Protein AF-A0A3N5UF87-F1 (afdb_monomer_lite)

Sequence (98 aa):
MSELETFIAEQKNKIISIAVYDFETGQEIFLNADHAFHPASTFKVHVMMEVFQQAEQGLLSLEDCLPILNSFTSIADGSKFSLLESDDAEQTLYPRIG

Secondary structure (DSSP, 8-state):
--HHHHHHHTSTT----EEEE-TTT--EEEESTT-----GGGHHHHHHHHHHHHHHTTSS-TT----B-S-EE-TTT--EE---GGG-S--TTGGGB-

Structure (mmCIF, N/CA/C/O backbone):
data_AF-A0A3N5UF87-F1
#
_entry.id   AF-A0A3N5UF87-F1
#
loop_
_atom_site.group_PDB
_atom_site.id
_atom_site.type_symbol
_atom_site.label_atom_id
_atom_site.label_alt_id
_atom_site.label_comp_id
_atom_site.label_asym_id
_atom_site.label_entity_id
_atom_site.label_seq_id
_atom_site.pdbx_PDB_ins_code
_atom_site.Cartn_x
_atom_site.Cartn_y
_atom_site.Cartn_z
_atom_site.occupancy
_atom_site.B_iso_or_equiv
_atom_site.auth_seq_id
_atom_site.auth_comp_id
_atom_site.auth_asym_id
_atom_site.auth_atom_id
_atom_site.pdbx_PDB_model_num
ATOM 1 N N . MET A 1 1 ? -19.459 2.902 27.717 1.00 63.19 1 MET A N 1
ATOM 2 C CA . MET A 1 1 ? -18.355 2.852 26.750 1.00 63.19 1 MET A CA 1
ATOM 3 C C . MET A 1 1 ? -17.532 1.616 27.045 1.00 63.19 1 MET A C 1
ATOM 5 O O . MET A 1 1 ? -17.372 1.301 28.220 1.00 63.19 1 MET A O 1
ATOM 9 N N . SER A 1 2 ? -17.079 0.902 26.019 1.00 85.69 2 SER A N 1
ATOM 10 C CA . SER A 1 2 ? -16.119 -0.199 26.170 1.00 85.69 2 SER A CA 1
ATOM 11 C C . SER A 1 2 ? -14.747 0.324 26.633 1.00 85.69 2 SER A C 1
ATOM 13 O O . SER A 1 2 ? -14.476 1.527 26.555 1.00 85.69 2 SER A O 1
ATOM 15 N N . GLU A 1 3 ? -13.861 -0.558 27.112 1.00 92.19 3 GLU A N 1
ATOM 16 C CA . GLU A 1 3 ? -12.467 -0.188 27.428 1.00 92.19 3 GLU A CA 1
ATOM 17 C C . GLU A 1 3 ? -11.760 0.419 26.204 1.00 92.19 3 GLU A C 1
ATOM 19 O O . GLU A 1 3 ? -11.050 1.415 26.326 1.00 92.19 3 GLU A O 1
ATOM 24 N N . LEU A 1 4 ? -12.040 -0.115 25.010 1.00 90.25 4 LEU A N 1
ATOM 25 C CA . LEU A 1 4 ? -11.526 0.386 23.734 1.00 90.25 4 LEU A CA 1
ATOM 26 C C . LEU A 1 4 ? -12.011 1.809 23.424 1.00 90.25 4 LEU A C 1
ATOM 28 O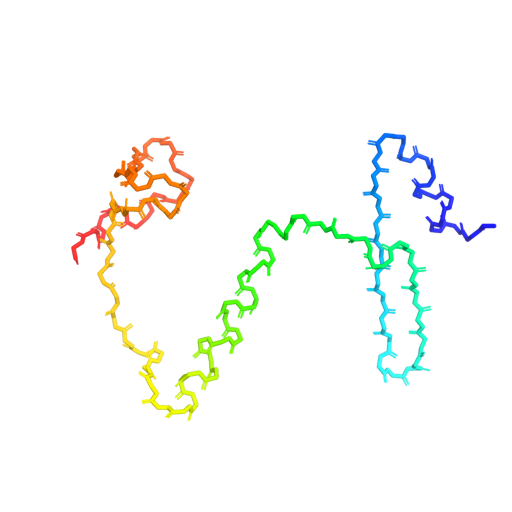 O . LEU A 1 4 ? -11.208 2.680 23.098 1.00 90.25 4 LEU A O 1
ATOM 32 N N . GLU A 1 5 ? -13.316 2.063 23.546 1.00 88.19 5 GLU A N 1
ATOM 33 C CA . GLU A 1 5 ? -13.888 3.403 23.352 1.00 88.19 5 GLU A CA 1
ATOM 34 C C . GLU A 1 5 ? -13.316 4.407 24.357 1.00 88.19 5 GLU A C 1
ATOM 36 O O . GLU A 1 5 ? -13.036 5.550 23.999 1.00 88.19 5 GLU A O 1
ATOM 41 N N . THR A 1 6 ? -13.098 3.967 25.599 1.00 92.19 6 THR A N 1
ATOM 42 C CA . THR A 1 6 ? -12.500 4.789 26.658 1.00 92.19 6 THR A CA 1
ATOM 43 C C . THR A 1 6 ? -11.060 5.163 26.303 1.00 92.19 6 THR A C 1
ATOM 45 O O . THR A 1 6 ? -10.720 6.344 26.303 1.00 92.19 6 THR A O 1
ATOM 48 N N . PHE A 1 7 ? -10.241 4.187 25.898 1.00 93.12 7 PHE A N 1
ATOM 49 C CA . PHE A 1 7 ? -8.861 4.415 25.462 1.00 93.12 7 PHE A CA 1
ATOM 50 C C . PHE A 1 7 ? -8.769 5.374 24.264 1.00 93.12 7 PHE A C 1
ATOM 52 O O . PHE A 1 7 ? -7.894 6.241 24.216 1.00 93.12 7 PHE A O 1
ATOM 59 N N . ILE A 1 8 ? -9.681 5.247 23.296 1.00 92.62 8 ILE A N 1
ATOM 60 C CA . ILE A 1 8 ? -9.740 6.135 22.127 1.00 92.62 8 ILE A CA 1
ATOM 61 C C . ILE A 1 8 ? -10.149 7.552 22.532 1.00 92.62 8 ILE A C 1
ATOM 63 O O . ILE A 1 8 ? -9.536 8.513 22.068 1.00 92.62 8 ILE A O 1
ATOM 67 N N . ALA A 1 9 ? -11.136 7.700 23.420 1.00 90.12 9 ALA A N 1
ATOM 68 C CA . ALA A 1 9 ? -11.591 9.003 23.902 1.00 90.12 9 ALA A CA 1
ATOM 69 C C . ALA A 1 9 ? -10.496 9.782 24.660 1.00 90.12 9 ALA A C 1
ATOM 71 O O . ALA A 1 9 ? -10.498 11.015 24.656 1.00 90.12 9 ALA A O 1
ATOM 72 N N . GLU A 1 10 ? -9.528 9.090 25.268 1.00 95.19 10 GLU A N 1
ATOM 73 C CA . GLU A 1 10 ? -8.353 9.711 25.894 1.00 95.19 10 GLU A CA 1
ATOM 74 C C . GLU A 1 10 ? -7.392 10.353 24.870 1.00 95.19 10 GLU A C 1
ATOM 76 O O . GLU A 1 10 ? -6.634 11.267 25.216 1.00 95.19 10 GLU A O 1
ATOM 81 N N . GLN A 1 11 ? -7.447 9.948 23.594 1.00 94.69 11 GLN A N 1
ATOM 82 C CA . GLN A 1 11 ? -6.594 10.462 22.517 1.00 94.69 11 GLN A CA 1
ATOM 83 C C . GLN A 1 11 ? -7.126 11.786 21.950 1.00 94.69 11 GLN A C 1
ATOM 85 O O . GLN A 1 11 ? -7.680 11.862 20.852 1.00 94.69 11 GLN A O 1
ATOM 90 N N . LYS A 1 12 ? -6.928 12.869 22.704 1.00 93.19 12 LYS A N 1
ATOM 91 C CA . LYS A 1 12 ? -7.375 14.217 22.319 1.00 93.19 12 LYS A CA 1
ATOM 92 C C . LYS A 1 12 ? -6.821 14.642 20.950 1.00 93.19 12 LYS A C 1
ATOM 94 O O . LYS A 1 12 ? -5.653 14.412 20.644 1.00 93.19 12 LYS A O 1
ATOM 99 N N . ASN A 1 13 ? -7.651 15.339 20.170 1.00 93.75 13 ASN A N 1
ATOM 100 C CA . ASN A 1 13 ? -7.330 15.902 18.848 1.00 93.75 13 ASN A CA 1
ATOM 101 C C . ASN A 1 13 ? -6.941 14.876 17.768 1.00 93.75 13 ASN A C 1
ATOM 103 O O . ASN A 1 13 ? -6.283 15.234 16.792 1.00 93.75 13 ASN A O 1
ATOM 107 N N . LYS A 1 14 ? -7.336 13.610 17.921 1.00 93.75 14 LYS A N 1
ATOM 108 C CA . LYS A 1 14 ? -7.161 12.575 16.900 1.00 93.75 14 LYS A CA 1
ATOM 109 C C . LYS A 1 14 ? -8.518 12.003 16.516 1.00 93.75 14 LYS A C 1
ATOM 111 O O . LYS A 1 14 ? -9.388 11.850 17.367 1.00 93.75 14 LYS A O 1
ATOM 116 N N . ILE A 1 15 ? -8.676 11.666 15.241 1.00 93.31 15 ILE A N 1
ATOM 117 C CA . ILE A 1 15 ? -9.768 10.808 14.786 1.00 93.31 15 ILE A CA 1
ATOM 118 C C . ILE A 1 15 ? -9.174 9.411 14.668 1.00 93.31 15 ILE A C 1
ATOM 120 O O . ILE A 1 15 ? -8.211 9.206 13.930 1.00 93.31 15 ILE A O 1
ATOM 124 N N . ILE A 1 16 ? -9.709 8.478 15.446 1.00 95.31 16 ILE A N 1
ATOM 125 C CA . ILE A 1 16 ? -9.346 7.064 15.398 1.00 95.31 16 ILE A CA 1
ATOM 126 C C . ILE A 1 16 ? -10.587 6.319 14.919 1.00 95.31 16 ILE A C 1
ATOM 128 O O . ILE A 1 16 ? -11.690 6.578 15.408 1.00 95.31 16 ILE A O 1
ATOM 132 N N . SER A 1 17 ? -10.383 5.417 13.966 1.00 95.06 17 SER A N 1
ATOM 133 C CA . SER A 1 17 ? -11.420 4.557 13.408 1.00 95.06 17 SER A CA 1
ATOM 134 C C . SER A 1 17 ? -10.964 3.109 13.427 1.00 95.06 17 SER A C 1
ATOM 136 O O . SER A 1 17 ? -9.778 2.824 13.261 1.00 95.06 17 SER A O 1
ATOM 138 N N . ILE A 1 18 ? -11.909 2.201 13.649 1.00 95.06 18 ILE A N 1
ATOM 139 C CA . ILE A 1 18 ? -11.680 0.762 13.746 1.00 95.06 18 ILE A CA 1
ATOM 140 C C . ILE A 1 18 ? -12.789 0.046 12.982 1.00 95.06 18 ILE A C 1
ATOM 142 O O . ILE A 1 18 ? -13.966 0.364 13.149 1.00 95.06 18 ILE A O 1
ATOM 146 N N . ALA A 1 19 ? -12.394 -0.939 12.182 1.00 95.94 19 ALA A N 1
ATOM 147 C CA . ALA A 1 19 ? -13.288 -1.917 11.593 1.00 95.94 19 ALA A CA 1
ATOM 148 C C . ALA A 1 19 ? -12.670 -3.305 11.769 1.00 95.94 19 ALA A C 1
ATOM 150 O O . ALA A 1 19 ? -11.585 -3.576 11.256 1.00 95.94 19 ALA A O 1
ATOM 151 N N . VAL A 1 20 ? -13.342 -4.159 12.533 1.00 96.25 20 VAL A N 1
ATOM 152 C CA . VAL A 1 20 ? -12.953 -5.552 12.759 1.00 96.25 20 VAL A CA 1
ATOM 153 C C . VAL A 1 20 ? -14.129 -6.430 12.384 1.00 96.25 20 VAL A C 1
ATOM 155 O O . VAL A 1 20 ? -15.252 -6.167 12.811 1.00 96.25 20 VAL A O 1
ATOM 158 N N . TYR A 1 21 ? -13.838 -7.473 11.618 1.00 97.44 21 TYR A N 1
ATOM 159 C CA . TYR A 1 21 ? -14.757 -8.555 11.313 1.00 97.44 21 TYR A CA 1
ATOM 160 C C . TYR A 1 21 ? -14.053 -9.870 11.640 1.00 97.44 21 TYR A C 1
ATOM 162 O O . TYR A 1 21 ? -13.017 -10.185 11.050 1.00 97.44 21 TYR A O 1
ATOM 170 N N . ASP A 1 22 ? -14.585 -10.616 12.600 1.00 97.69 22 ASP A N 1
ATOM 171 C CA . ASP A 1 22 ? -14.136 -11.970 12.898 1.00 97.69 22 ASP A CA 1
ATOM 172 C C . ASP A 1 22 ? -14.918 -12.967 12.034 1.00 97.69 22 ASP A C 1
ATOM 174 O O . ASP A 1 22 ? -16.114 -13.178 12.231 1.00 97.69 22 ASP A O 1
ATOM 178 N N . PHE A 1 23 ? -14.234 -13.603 11.083 1.00 97.12 23 PHE A N 1
ATOM 179 C CA . PHE A 1 23 ? -14.846 -14.573 10.175 1.00 97.12 23 PHE A CA 1
ATOM 180 C C . PHE A 1 23 ? -15.233 -15.903 10.839 1.00 97.12 23 PHE A C 1
ATOM 182 O O . PHE A 1 23 ? -16.041 -16.631 10.267 1.00 97.12 23 PHE A O 1
ATOM 189 N N . GLU A 1 24 ? -14.684 -16.243 12.008 1.00 98.12 24 GLU A N 1
ATOM 190 C CA . GLU A 1 24 ? -15.029 -17.482 12.715 1.00 98.12 24 GLU A CA 1
ATOM 191 C C . GLU A 1 24 ? -16.342 -17.330 13.487 1.00 98.12 24 GLU A C 1
ATOM 193 O O . GLU A 1 24 ? -17.220 -18.191 13.416 1.00 98.12 24 GLU A O 1
ATOM 198 N N . THR A 1 25 ? -16.490 -16.220 14.213 1.00 97.75 25 THR A N 1
ATOM 199 C CA . THR A 1 25 ? -17.641 -15.992 15.100 1.00 97.75 25 THR A CA 1
ATOM 200 C C . THR A 1 25 ? -18.706 -15.068 14.511 1.00 97.75 25 THR A C 1
ATOM 202 O O . THR A 1 25 ? -19.825 -15.025 15.025 1.00 97.75 25 THR A O 1
ATOM 205 N N . GLY A 1 26 ? -18.379 -14.321 13.453 1.00 96.94 26 GLY A N 1
ATOM 206 C CA . GLY A 1 26 ? -19.220 -13.263 12.893 1.00 96.94 26 GLY A CA 1
ATOM 207 C C . GLY A 1 26 ? -19.293 -12.008 13.767 1.00 96.94 26 GLY A C 1
ATOM 208 O O . GLY A 1 26 ? -20.171 -11.175 13.553 1.00 96.94 26 GLY A O 1
ATOM 209 N N . GLN A 1 27 ? -18.434 -11.879 14.784 1.00 96.56 27 GLN A N 1
ATOM 210 C CA . GLN A 1 27 ? -18.398 -10.687 15.628 1.00 96.56 27 GLN A CA 1
ATOM 211 C C . GLN A 1 27 ? -17.784 -9.499 14.892 1.00 96.56 27 GLN A C 1
ATOM 213 O O . GLN A 1 27 ? -16.784 -9.620 14.182 1.00 96.56 27 GLN A O 1
ATOM 218 N N . GLU A 1 28 ? -18.367 -8.328 15.129 1.00 96.19 28 GLU A N 1
ATOM 219 C CA . GLU A 1 28 ? -17.980 -7.081 14.486 1.00 96.19 28 GLU A CA 1
ATOM 220 C C . GLU A 1 28 ? -17.664 -6.010 15.527 1.00 96.19 28 GLU A C 1
ATOM 222 O O . GLU A 1 28 ? -18.343 -5.884 16.550 1.00 96.19 28 GLU A O 1
ATOM 227 N N . ILE A 1 29 ? -16.643 -5.202 15.246 1.00 94.06 29 ILE A N 1
ATOM 228 C CA . ILE A 1 29 ? -16.349 -3.981 15.998 1.00 94.06 29 ILE A CA 1
ATOM 229 C C . ILE A 1 29 ? -16.181 -2.854 14.990 1.00 94.06 29 ILE A C 1
ATOM 231 O O . ILE A 1 29 ? -15.208 -2.827 14.235 1.00 94.06 29 ILE A O 1
ATOM 235 N N . PHE A 1 30 ? -17.106 -1.897 15.017 1.00 94.75 30 PHE A N 1
ATOM 236 C CA . PHE A 1 30 ? -17.064 -0.713 14.169 1.00 94.75 30 PHE A CA 1
ATOM 237 C C . PHE A 1 30 ? -17.075 0.552 15.020 1.00 94.75 30 PHE A C 1
ATOM 239 O O . PHE A 1 30 ? -17.992 0.790 15.802 1.00 94.75 30 PHE A O 1
ATOM 246 N N . LEU A 1 31 ? -16.059 1.388 14.833 1.00 93.19 31 LEU A N 1
ATOM 247 C CA . LEU A 1 31 ? -15.965 2.714 15.427 1.00 93.19 31 LEU A CA 1
ATOM 248 C C . LEU A 1 31 ? -15.514 3.677 14.337 1.00 93.19 31 LEU A C 1
ATOM 250 O O . LEU A 1 31 ? -14.404 3.545 13.831 1.00 93.19 31 LEU A O 1
ATOM 254 N N . ASN A 1 32 ? -16.379 4.620 13.950 1.00 92.69 32 ASN A N 1
ATOM 255 C CA . ASN A 1 32 ? -16.122 5.556 12.846 1.00 92.69 32 ASN A CA 1
ATOM 256 C C . ASN A 1 32 ? -15.633 4.852 11.557 1.00 92.69 32 ASN A C 1
ATOM 258 O O . ASN A 1 32 ? -14.781 5.392 10.848 1.00 92.69 32 ASN A O 1
ATOM 262 N N . ALA A 1 33 ? -16.117 3.633 11.288 1.00 95.12 33 ALA A N 1
ATOM 263 C CA . ALA A 1 33 ? -15.572 2.747 10.257 1.00 95.12 33 ALA A CA 1
ATOM 264 C C . ALA A 1 33 ? -15.684 3.329 8.836 1.00 95.12 33 ALA A C 1
ATOM 266 O O . ALA A 1 33 ? -14.789 3.125 8.024 1.00 95.12 33 ALA A O 1
ATOM 267 N N . ASP A 1 34 ? -16.722 4.127 8.574 1.00 96.19 34 ASP A N 1
ATOM 268 C CA . ASP A 1 34 ? -16.945 4.784 7.278 1.00 96.19 34 ASP A CA 1
ATOM 269 C C . ASP A 1 34 ? -16.217 6.134 7.138 1.00 96.19 34 ASP A C 1
ATOM 271 O O . ASP A 1 34 ? -16.394 6.853 6.152 1.00 96.19 34 ASP A O 1
ATOM 275 N N . HIS A 1 35 ? -15.414 6.531 8.131 1.00 96.19 35 HIS A N 1
ATOM 276 C CA . HIS A 1 35 ? -14.635 7.761 8.040 1.00 96.19 35 HIS A CA 1
ATOM 277 C C . HIS A 1 35 ? -13.495 7.584 7.031 1.00 96.19 35 HIS A C 1
ATOM 279 O O . HIS A 1 35 ? -12.681 6.671 7.148 1.00 96.19 35 HIS A O 1
ATOM 285 N N . ALA A 1 36 ? -13.411 8.479 6.047 1.00 95.38 36 ALA A N 1
ATOM 286 C CA . ALA A 1 36 ? -12.371 8.420 5.029 1.00 95.38 36 ALA A CA 1
ATOM 287 C C . ALA A 1 36 ? -11.014 8.879 5.589 1.00 95.38 36 ALA A C 1
ATOM 289 O O . ALA A 1 36 ? -10.899 9.967 6.152 1.00 95.38 36 ALA A O 1
ATOM 290 N N . PHE A 1 37 ? -9.970 8.080 5.364 1.00 95.06 37 PHE A N 1
ATOM 291 C CA . PHE A 1 37 ? -8.586 8.430 5.688 1.00 95.06 37 PHE A CA 1
ATOM 292 C C . PHE A 1 37 ? -7.714 8.419 4.440 1.00 95.06 37 PHE A C 1
ATOM 294 O O . PHE A 1 37 ? -7.963 7.681 3.487 1.00 95.06 37 PHE A O 1
ATOM 301 N N . HIS A 1 38 ? -6.630 9.193 4.481 1.00 94.31 38 HIS A N 1
ATOM 302 C CA . HIS A 1 38 ? -5.537 8.996 3.541 1.00 94.31 38 HIS A CA 1
ATOM 303 C C . HIS A 1 38 ? -4.907 7.615 3.812 1.00 94.31 38 HIS A C 1
ATOM 305 O O . HIS A 1 38 ? -4.431 7.389 4.926 1.00 94.31 38 HIS A O 1
ATOM 311 N N . PRO A 1 39 ? -4.856 6.694 2.833 1.00 93.62 39 PRO A N 1
ATOM 312 C CA . PRO A 1 39 ? -4.436 5.311 3.079 1.00 93.62 39 PRO A CA 1
ATOM 313 C C . PRO A 1 39 ? -2.943 5.191 3.434 1.00 93.62 39 PRO A C 1
ATOM 315 O O . PRO A 1 39 ? -2.501 4.186 3.987 1.00 93.62 39 PRO A O 1
ATOM 318 N N . ALA A 1 40 ? -2.138 6.220 3.138 1.00 93.38 40 ALA A N 1
ATOM 319 C CA . ALA A 1 40 ? -0.679 6.153 3.256 1.00 93.38 40 ALA A CA 1
ATOM 320 C C . ALA A 1 40 ? -0.177 4.876 2.560 1.00 93.38 40 ALA A C 1
ATOM 322 O O . ALA A 1 40 ? -0.728 4.523 1.526 1.00 93.38 40 ALA A O 1
ATOM 323 N N . SER A 1 41 ? 0.812 4.160 3.101 1.00 95.12 41 SER A N 1
ATOM 324 C CA . SER A 1 41 ? 1.350 2.947 2.463 1.00 95.12 41 SER A CA 1
ATOM 325 C C . SER A 1 41 ? 0.389 1.746 2.399 1.00 95.12 41 SER A C 1
ATOM 327 O O . SER A 1 41 ? 0.729 0.781 1.718 1.00 95.12 41 SER A O 1
ATOM 329 N N . THR A 1 42 ? -0.803 1.777 3.016 1.00 96.19 42 THR A N 1
ATOM 330 C CA . THR A 1 42 ? -1.770 0.662 2.890 1.00 96.19 42 THR A CA 1
ATOM 331 C C . THR A 1 42 ? -2.395 0.584 1.494 1.00 96.19 42 THR A C 1
ATOM 333 O O . THR A 1 42 ? -2.846 -0.484 1.081 1.00 96.19 42 THR A O 1
ATOM 336 N N . PHE A 1 43 ? -2.336 1.667 0.706 1.00 95.62 43 PHE A N 1
ATOM 337 C CA . PHE A 1 43 ? -2.774 1.663 -0.695 1.00 95.62 43 PHE A CA 1
ATOM 338 C C . PHE A 1 43 ? -2.069 0.591 -1.539 1.00 95.62 43 PHE A C 1
ATOM 340 O O . PHE A 1 43 ? -2.663 0.073 -2.480 1.00 95.62 43 PHE A O 1
ATOM 347 N N . LYS A 1 44 ? -0.833 0.210 -1.172 1.00 96.69 44 LYS A N 1
ATOM 348 C CA . LYS A 1 44 ?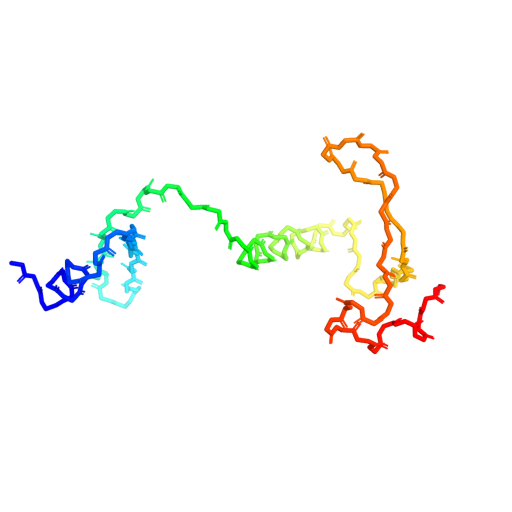 -0.046 -0.804 -1.885 1.00 96.69 44 LYS A CA 1
ATOM 349 C C . LYS A 1 44 ? -0.756 -2.155 -1.942 1.00 96.69 44 LYS A C 1
ATOM 351 O O . LYS A 1 44 ? -0.569 -2.875 -2.910 1.00 96.69 44 LYS A O 1
ATOM 356 N N . VAL A 1 45 ? -1.603 -2.478 -0.959 1.00 97.81 45 VAL A N 1
ATOM 357 C CA . VAL A 1 45 ? -2.425 -3.699 -0.993 1.00 97.81 45 VAL A CA 1
ATOM 358 C C . VAL A 1 45 ? -3.363 -3.675 -2.199 1.00 97.81 45 VAL A C 1
ATOM 360 O O . VAL A 1 45 ? -3.382 -4.626 -2.969 1.00 97.81 45 VAL A O 1
ATOM 363 N N . HIS A 1 46 ? -4.067 -2.564 -2.419 1.00 96.75 46 HIS A N 1
ATOM 364 C CA . HIS A 1 46 ? -4.988 -2.398 -3.545 1.00 96.75 46 HIS A CA 1
ATOM 365 C C . HIS A 1 46 ? -4.249 -2.421 -4.888 1.00 96.75 46 HIS A C 1
ATOM 367 O O . HIS A 1 46 ? -4.710 -3.054 -5.832 1.00 96.75 46 HIS A O 1
ATOM 373 N N . VAL A 1 47 ? -3.071 -1.788 -4.956 1.00 97.12 47 VAL A N 1
ATOM 374 C CA . VAL A 1 47 ? -2.203 -1.851 -6.144 1.00 97.12 47 VAL A CA 1
ATOM 375 C C . VAL A 1 47 ? -1.802 -3.298 -6.442 1.00 97.12 47 VAL A C 1
ATOM 377 O O . VAL A 1 47 ? -1.924 -3.740 -7.578 1.00 97.12 47 VAL A O 1
ATOM 380 N N . MET A 1 48 ? -1.375 -4.059 -5.431 1.00 98.12 48 MET A N 1
ATOM 381 C CA . MET A 1 48 ? -0.992 -5.458 -5.627 1.00 98.12 48 MET A CA 1
ATOM 382 C C . MET A 1 48 ? -2.182 -6.351 -5.992 1.00 98.12 48 MET A C 1
ATOM 384 O O . MET A 1 48 ? -2.009 -7.250 -6.807 1.00 98.12 48 MET A O 1
ATOM 388 N N . MET A 1 49 ? -3.382 -6.108 -5.446 1.00 98.31 49 MET A N 1
ATOM 389 C CA . MET A 1 49 ? -4.598 -6.834 -5.843 1.00 98.31 49 MET A CA 1
ATOM 390 C C . MET A 1 49 ? -4.858 -6.705 -7.348 1.00 98.31 49 MET A C 1
ATOM 392 O O . MET A 1 49 ? -5.079 -7.714 -8.013 1.00 98.31 49 MET A O 1
ATOM 396 N N . GLU A 1 50 ? -4.759 -5.488 -7.886 1.00 98.12 50 GLU A N 1
ATOM 397 C CA . GLU A 1 50 ? -4.906 -5.242 -9.323 1.00 98.12 50 GLU A CA 1
ATOM 398 C C . GLU A 1 50 ? -3.779 -5.901 -10.135 1.00 98.12 50 GLU A C 1
ATOM 400 O O . GLU A 1 50 ? -4.044 -6.550 -11.143 1.00 98.12 50 GLU A O 1
ATOM 405 N N . VAL A 1 51 ? -2.522 -5.805 -9.681 1.00 98.00 51 VAL A N 1
ATOM 406 C CA . VAL A 1 51 ? -1.378 -6.458 -10.347 1.00 98.00 51 VAL A CA 1
ATOM 407 C C . VAL A 1 51 ? -1.588 -7.971 -10.457 1.00 98.00 51 VAL A C 1
ATOM 409 O O . VAL A 1 51 ? -1.405 -8.535 -11.534 1.00 98.00 51 VAL A O 1
ATOM 412 N N . PHE A 1 52 ? -2.009 -8.636 -9.376 1.00 98.38 52 PHE A N 1
ATOM 413 C CA . PHE A 1 52 ? -2.290 -10.074 -9.405 1.00 98.38 52 PHE A CA 1
ATOM 414 C C . PHE A 1 52 ? -3.473 -10.417 -10.314 1.00 98.38 52 PHE A C 1
ATOM 416 O O . PHE A 1 52 ? -3.406 -11.409 -11.037 1.00 98.38 52 PHE A O 1
ATOM 423 N N . GLN A 1 53 ? -4.521 -9.590 -10.331 1.00 98.44 53 GLN A N 1
ATOM 424 C CA . GLN A 1 53 ? -5.657 -9.783 -11.228 1.00 98.44 53 GLN A CA 1
ATOM 425 C C . GLN A 1 53 ? -5.248 -9.671 -12.706 1.00 98.44 53 GLN A C 1
ATOM 427 O O . GLN A 1 53 ? -5.642 -10.506 -13.520 1.00 98.44 53 GLN A O 1
ATOM 432 N N . GLN A 1 54 ? -4.426 -8.683 -13.065 1.00 98.56 54 GLN A N 1
ATOM 433 C CA . GLN A 1 54 ? -3.907 -8.538 -14.429 1.00 98.56 54 GLN A CA 1
ATOM 434 C C . GLN A 1 54 ? -2.947 -9.670 -14.813 1.00 98.56 54 GLN A C 1
ATOM 436 O O . GLN A 1 54 ? -2.967 -10.118 -15.962 1.00 98.56 54 GLN A O 1
ATOM 441 N N . ALA A 1 55 ? -2.145 -10.163 -13.864 1.00 98.31 55 ALA A N 1
ATOM 442 C CA . ALA A 1 55 ? -1.291 -11.330 -14.073 1.00 98.31 55 ALA A CA 1
ATOM 443 C C . ALA A 1 55 ? -2.117 -12.589 -14.378 1.00 98.31 55 ALA A C 1
ATOM 445 O O . ALA A 1 55 ? -1.819 -13.313 -15.325 1.00 98.31 55 ALA A O 1
ATOM 446 N N . GLU A 1 56 ? -3.196 -12.824 -13.624 1.00 98.38 56 GLU A N 1
ATOM 447 C CA . GLU A 1 56 ? -4.120 -13.943 -13.855 1.00 98.38 56 GLU A CA 1
ATOM 448 C C . GLU A 1 56 ? -4.811 -13.847 -15.226 1.00 98.38 56 GLU A C 1
ATOM 450 O O . GLU A 1 56 ? -5.014 -14.856 -15.901 1.00 98.38 56 GLU A O 1
ATOM 455 N N . GLN A 1 57 ? -5.113 -12.629 -15.679 1.00 98.56 57 GLN A N 1
ATOM 456 C CA . GLN A 1 57 ? -5.668 -12.365 -17.010 1.00 98.56 57 GLN A CA 1
ATOM 457 C C . GLN A 1 57 ? -4.628 -12.451 -18.143 1.00 98.56 57 GLN A C 1
ATOM 459 O O . GLN A 1 57 ? -4.997 -12.351 -19.314 1.00 98.56 57 GLN A O 1
ATOM 464 N N . GLY A 1 58 ? -3.342 -12.626 -17.822 1.00 97.94 58 GLY A N 1
ATOM 465 C CA . GLY A 1 58 ? -2.250 -12.667 -18.795 1.00 97.94 58 GLY A CA 1
ATOM 466 C C . GLY A 1 58 ? -1.928 -11.316 -19.443 1.00 97.94 58 GLY A C 1
ATOM 467 O O . GLY A 1 58 ? -1.330 -11.289 -20.517 1.00 97.94 58 GLY A O 1
ATOM 468 N N . LEU A 1 59 ? -2.338 -10.200 -18.828 1.00 98.19 59 LEU A N 1
ATOM 469 C CA . LEU A 1 59 ? -2.052 -8.843 -19.313 1.00 98.19 59 LEU A CA 1
ATOM 470 C C . LEU A 1 59 ? -0.640 -8.369 -18.943 1.00 98.19 59 LEU A C 1
ATOM 472 O O . LEU A 1 59 ? -0.075 -7.528 -19.639 1.00 98.19 59 LEU A O 1
ATOM 476 N N . LEU A 1 60 ? -0.085 -8.915 -17.861 1.00 96.62 60 LEU A N 1
ATOM 477 C CA . LEU A 1 60 ? 1.292 -8.711 -17.411 1.00 96.62 60 LEU A CA 1
ATOM 478 C C . LEU A 1 60 ? 1.865 -10.021 -16.858 1.00 96.62 60 LEU A C 1
ATOM 480 O O . LEU A 1 60 ? 1.108 -10.936 -16.527 1.00 96.62 60 LEU A O 1
ATOM 484 N N . SER A 1 61 ? 3.187 -10.111 -16.724 1.00 97.31 61 SER A N 1
ATOM 485 C CA . SER A 1 61 ? 3.861 -11.192 -16.002 1.00 97.31 61 SER A CA 1
ATOM 486 C C . SER A 1 61 ? 4.468 -10.666 -14.705 1.00 97.31 61 SER A C 1
ATOM 488 O O . SER A 1 61 ? 5.067 -9.596 -14.668 1.00 97.31 61 SER A O 1
ATOM 490 N N . LEU A 1 62 ? 4.382 -11.449 -13.629 1.00 97.00 62 LEU A N 1
ATOM 491 C CA . LEU A 1 62 ? 5.084 -11.128 -12.378 1.00 97.00 62 LEU A CA 1
ATOM 492 C C . LEU A 1 62 ? 6.610 -11.266 -12.504 1.00 97.00 62 LEU A C 1
ATOM 494 O O . LEU A 1 62 ? 7.339 -10.749 -11.664 1.00 97.00 62 LEU A O 1
ATOM 498 N N . GLU A 1 63 ? 7.076 -11.942 -13.554 1.00 97.25 63 GLU A N 1
ATOM 499 C CA . GLU A 1 63 ? 8.494 -12.057 -13.908 1.00 97.25 63 GLU A CA 1
ATOM 500 C C . GLU A 1 63 ? 8.957 -10.921 -14.836 1.00 97.25 63 GLU A C 1
ATOM 502 O O . GLU A 1 63 ? 10.113 -10.910 -15.265 1.00 97.25 63 GLU A O 1
ATOM 507 N N . ASP A 1 64 ? 8.071 -9.981 -15.191 1.00 94.94 64 ASP A N 1
ATOM 508 C CA . ASP A 1 64 ? 8.455 -8.836 -16.010 1.00 94.94 64 ASP A CA 1
ATOM 509 C C . ASP A 1 64 ? 9.456 -7.959 -15.253 1.00 94.94 64 ASP A C 1
ATOM 511 O O . ASP A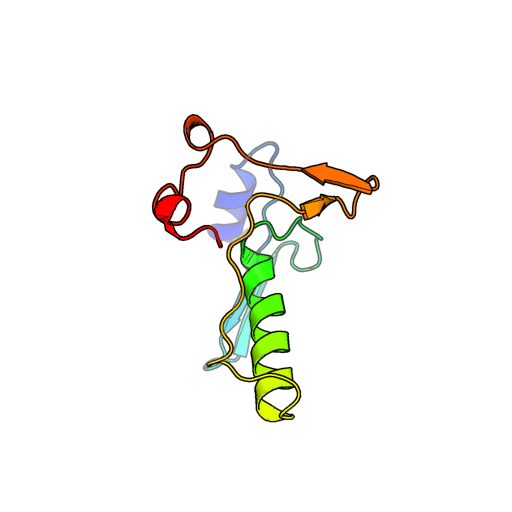 1 64 ? 9.227 -7.501 -14.131 1.00 94.94 64 ASP A O 1
ATOM 515 N N . CYS A 1 65 ? 10.579 -7.675 -15.906 1.00 92.50 65 CYS A N 1
ATOM 516 C CA . CYS A 1 65 ? 11.549 -6.718 -15.404 1.00 92.50 65 CYS A CA 1
ATOM 517 C C . CYS A 1 65 ? 11.111 -5.300 -15.774 1.00 92.50 65 CYS A C 1
ATOM 519 O O . CYS A 1 65 ? 10.884 -4.992 -16.945 1.00 92.50 65 CYS A O 1
ATOM 521 N N . LEU A 1 66 ? 11.072 -4.416 -14.780 1.00 90.94 66 LEU A N 1
ATOM 522 C CA . LEU A 1 66 ? 10.856 -2.989 -14.984 1.00 90.94 66 LEU A CA 1
ATOM 523 C C . LEU A 1 66 ? 12.179 -2.233 -14.814 1.00 90.94 66 LEU A C 1
ATOM 525 O O . LEU A 1 66 ? 12.929 -2.537 -13.881 1.00 90.94 66 LEU A O 1
ATOM 529 N N . PRO A 1 67 ? 12.475 -1.242 -15.675 1.00 93.19 67 PRO A N 1
ATOM 530 C CA . PRO A 1 67 ? 13.640 -0.394 -15.483 1.00 93.19 67 PRO A CA 1
ATOM 531 C C . PRO A 1 67 ? 13.484 0.408 -14.190 1.00 93.19 67 PRO A C 1
ATOM 533 O O . PRO A 1 67 ? 12.423 0.978 -13.914 1.00 93.19 67 PRO A O 1
ATOM 536 N N . ILE A 1 68 ? 14.555 0.485 -13.404 1.00 92.62 68 ILE A N 1
ATOM 537 C CA . ILE A 1 68 ? 14.588 1.340 -12.219 1.00 92.62 68 ILE A CA 1
ATOM 538 C C . ILE A 1 68 ? 14.957 2.745 -12.687 1.00 92.62 68 ILE A C 1
ATOM 540 O O . ILE A 1 68 ? 16.071 2.996 -13.147 1.00 92.62 68 ILE A O 1
ATOM 544 N N . LEU A 1 69 ? 14.005 3.668 -12.574 1.00 93.06 69 LEU A N 1
ATOM 545 C CA . LEU A 1 69 ? 14.162 5.054 -13.000 1.00 93.06 69 LEU A CA 1
ATOM 546 C C . LEU A 1 69 ? 14.070 5.982 -11.790 1.00 93.06 69 LEU A C 1
ATOM 548 O O . LEU A 1 69 ? 13.058 6.006 -11.096 1.00 93.06 69 LEU A O 1
ATOM 552 N N . ASN A 1 70 ? 15.080 6.829 -11.595 1.00 93.44 70 ASN A N 1
ATOM 553 C CA . ASN A 1 70 ? 15.012 7.949 -10.650 1.00 93.44 70 ASN A CA 1
ATOM 554 C C . ASN A 1 70 ? 14.480 9.221 -11.335 1.00 93.44 70 ASN A C 1
ATOM 556 O O . ASN A 1 70 ? 15.028 10.316 -11.205 1.00 93.44 70 ASN A O 1
ATOM 560 N N . SER A 1 71 ? 13.443 9.062 -12.156 1.00 92.81 71 SER A N 1
ATOM 561 C CA . SER A 1 71 ? 12.726 10.190 -12.735 1.00 92.81 71 SER A CA 1
ATOM 562 C C . SER A 1 71 ? 11.322 9.782 -13.147 1.00 92.81 71 SER A C 1
ATOM 564 O O . SER A 1 71 ? 11.165 8.814 -13.892 1.00 92.81 71 SER A O 1
ATOM 566 N N . PHE A 1 72 ? 10.319 10.554 -12.745 1.00 92.06 72 PHE A N 1
ATOM 567 C CA . PHE A 1 72 ? 8.958 10.404 -13.254 1.00 92.06 72 PHE A CA 1
ATOM 568 C C . PHE A 1 72 ? 8.276 11.762 -13.425 1.00 92.06 72 PHE A C 1
ATOM 570 O O . PHE A 1 72 ? 8.697 12.774 -12.861 1.00 92.06 72 PHE A O 1
ATOM 577 N N . THR A 1 73 ? 7.222 11.785 -14.236 1.00 94.75 73 THR A N 1
ATOM 578 C CA . THR A 1 73 ? 6.342 12.947 -14.362 1.00 94.75 73 THR A CA 1
ATOM 579 C C . THR A 1 73 ? 5.276 12.875 -13.278 1.00 94.75 73 THR A C 1
ATOM 581 O O . THR A 1 73 ? 4.510 11.914 -13.220 1.00 94.75 73 THR A O 1
ATOM 584 N N . SER A 1 74 ? 5.235 13.883 -12.413 1.00 91.00 74 SER A N 1
ATOM 585 C CA . SER A 1 74 ? 4.241 14.013 -11.351 1.00 91.00 74 SER A CA 1
ATOM 586 C C . SER A 1 74 ? 2.833 14.061 -11.942 1.00 91.00 74 SER A C 1
ATOM 588 O O . SER A 1 74 ? 2.535 14.892 -12.799 1.00 91.00 74 SER A O 1
ATOM 590 N N . ILE A 1 75 ? 1.940 13.195 -11.460 1.00 89.50 75 ILE A N 1
ATOM 591 C CA . ILE A 1 75 ? 0.523 13.225 -11.852 1.00 89.50 75 ILE A CA 1
ATOM 592 C C . ILE A 1 75 ? -0.222 14.427 -11.251 1.00 89.50 75 ILE A C 1
ATOM 594 O O . ILE A 1 75 ? -1.283 14.800 -11.742 1.00 89.50 75 ILE A O 1
ATOM 598 N N . ALA A 1 76 ? 0.322 15.042 -10.195 1.00 89.94 76 ALA A N 1
ATOM 599 C CA . ALA A 1 76 ? -0.312 16.169 -9.520 1.00 89.94 76 ALA A CA 1
ATOM 600 C C . ALA A 1 76 ? -0.202 17.474 -10.324 1.00 89.94 76 ALA A C 1
ATOM 602 O O . ALA A 1 76 ? -1.137 18.271 -10.321 1.00 89.94 76 ALA A O 1
ATOM 603 N N . ASP A 1 77 ? 0.930 17.698 -10.999 1.00 94.81 77 ASP A N 1
ATOM 604 C CA . ASP A 1 77 ? 1.244 18.982 -11.642 1.00 94.81 77 ASP A CA 1
ATOM 605 C C . ASP A 1 77 ? 2.041 18.878 -12.958 1.00 94.81 77 ASP A C 1
ATOM 607 O O . ASP A 1 77 ? 2.327 19.895 -13.587 1.00 94.81 77 ASP A O 1
ATOM 611 N N . GLY A 1 78 ? 2.406 17.671 -13.402 1.00 94.50 78 GLY A N 1
ATOM 612 C CA . GLY A 1 78 ? 3.174 17.448 -14.630 1.00 94.50 78 GLY A CA 1
ATOM 613 C C . GLY A 1 78 ? 4.664 17.796 -14.533 1.00 94.50 78 GLY A C 1
ATOM 614 O O . GLY A 1 78 ? 5.382 17.671 -15.528 1.00 94.50 78 GLY A O 1
ATOM 615 N N . SER A 1 79 ? 5.155 18.218 -13.365 1.00 95.56 79 SER A N 1
ATOM 616 C CA . SER A 1 79 ? 6.578 18.491 -13.158 1.00 95.56 79 SER A CA 1
ATOM 617 C C . SER A 1 79 ? 7.412 17.205 -13.234 1.00 95.56 79 SER A C 1
ATOM 619 O O . SER A 1 79 ? 6.912 16.096 -13.022 1.00 95.56 79 SER A O 1
ATOM 621 N N . LYS A 1 80 ? 8.705 17.332 -13.559 1.00 95.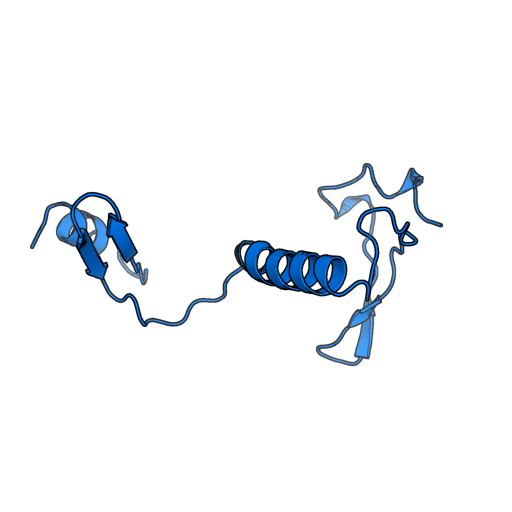50 80 LYS A N 1
ATOM 622 C CA . LYS A 1 80 ? 9.641 16.209 -13.424 1.00 95.50 80 LYS A CA 1
ATOM 623 C C . LYS A 1 80 ? 10.097 16.108 -11.975 1.00 95.50 80 LYS A C 1
ATOM 625 O O . LYS A 1 80 ? 10.594 17.087 -11.425 1.00 95.50 80 LYS A O 1
ATOM 630 N N . PHE A 1 81 ? 9.980 14.916 -11.408 1.00 92.44 81 PHE A N 1
ATOM 631 C CA . PHE A 1 81 ? 10.438 14.599 -10.064 1.00 92.44 81 PHE A CA 1
ATOM 632 C C . PHE A 1 81 ? 11.591 13.595 -10.111 1.00 92.44 81 PHE A C 1
ATOM 634 O O . PHE A 1 81 ? 11.571 12.668 -10.921 1.00 92.44 81 PHE A O 1
ATOM 641 N N . SER A 1 82 ? 12.576 13.783 -9.236 1.00 92.19 82 SER A N 1
ATOM 642 C CA . SER A 1 82 ? 13.722 12.894 -9.003 1.00 92.19 82 SER A CA 1
ATOM 643 C C . SER A 1 82 ? 14.196 13.068 -7.561 1.00 92.19 82 SER A C 1
ATOM 645 O O . SER A 1 82 ? 14.100 14.176 -7.029 1.00 92.19 82 SER A O 1
ATOM 647 N N . LEU A 1 83 ? 14.745 12.021 -6.951 1.00 91.06 83 LEU A N 1
ATOM 648 C CA . LEU A 1 83 ? 15.253 12.046 -5.576 1.00 91.06 83 LEU A CA 1
ATOM 649 C C . LEU A 1 83 ? 16.781 12.117 -5.543 1.00 91.06 83 LEU A C 1
ATOM 651 O O . LEU A 1 83 ? 17.458 11.497 -6.366 1.00 91.06 83 LEU A O 1
ATOM 655 N N . LEU A 1 84 ? 17.333 12.837 -4.568 1.00 91.25 84 LEU A N 1
ATOM 656 C CA . LEU A 1 84 ? 18.746 12.714 -4.213 1.00 91.25 84 LEU A CA 1
ATOM 657 C C . LEU A 1 84 ? 18.925 11.467 -3.341 1.00 91.25 84 LEU A C 1
ATOM 659 O O . LEU A 1 84 ? 18.126 11.233 -2.442 1.00 91.25 84 LEU A O 1
ATOM 663 N N . GLU A 1 85 ? 19.984 10.691 -3.576 1.00 92.31 85 GLU A N 1
ATOM 664 C CA . GLU A 1 85 ? 20.275 9.466 -2.807 1.00 92.31 85 GLU A CA 1
ATOM 665 C C . GLU A 1 85 ? 20.409 9.723 -1.299 1.00 92.31 85 GLU A C 1
ATOM 667 O O . GLU A 1 85 ? 19.996 8.904 -0.486 1.00 92.31 85 GLU A O 1
ATOM 672 N N . SER A 1 86 ? 20.924 10.895 -0.914 1.00 93.75 86 SER A N 1
ATOM 673 C CA . SER A 1 86 ? 21.036 11.308 0.490 1.00 93.75 86 SER A CA 1
ATOM 674 C C . SER A 1 86 ? 19.696 11.507 1.193 1.00 93.75 86 SER A C 1
ATOM 676 O O . SER A 1 86 ? 19.649 11.481 2.422 1.00 93.75 86 SER A O 1
ATOM 678 N N . ASP A 1 87 ? 18.637 11.747 0.422 1.00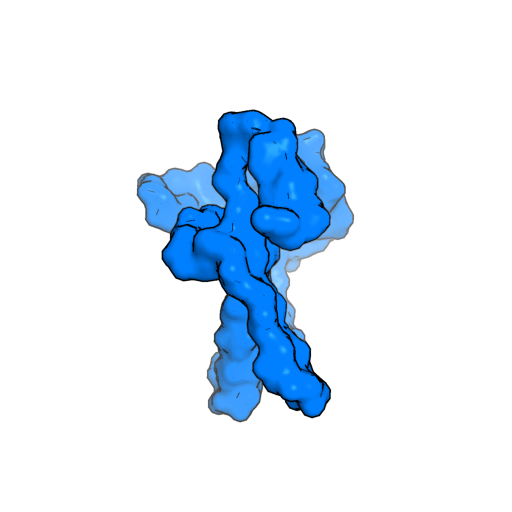 92.44 87 ASP A N 1
ATOM 679 C CA . ASP A 1 87 ? 17.319 12.124 0.927 1.00 92.44 87 ASP A CA 1
ATOM 680 C C . ASP A 1 87 ? 1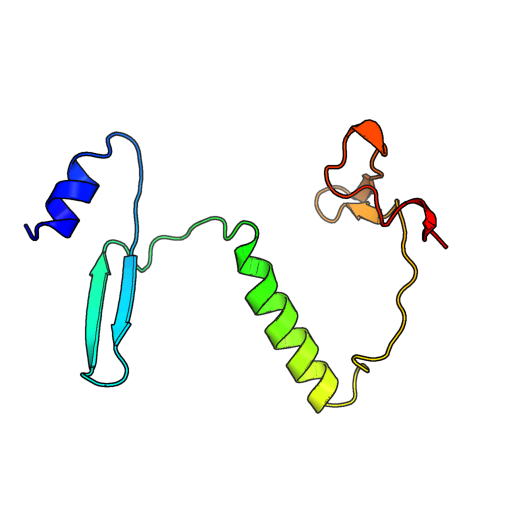6.368 10.918 0.976 1.00 92.44 87 ASP A C 1
ATOM 682 O O . ASP A 1 87 ? 15.271 11.022 1.527 1.00 92.44 87 ASP A O 1
ATOM 686 N N . ASP A 1 88 ? 16.785 9.774 0.422 1.00 90.69 88 ASP A N 1
ATOM 687 C CA . ASP A 1 88 ? 16.014 8.536 0.401 1.00 90.69 88 ASP A CA 1
ATOM 688 C C . ASP A 1 88 ? 16.502 7.557 1.479 1.00 90.69 88 ASP A C 1
ATOM 690 O O . ASP A 1 88 ? 17.700 7.350 1.702 1.00 90.69 88 ASP A O 1
ATOM 694 N N . ALA A 1 89 ? 15.539 6.938 2.159 1.00 90.00 89 ALA A N 1
ATOM 695 C CA . ALA A 1 89 ? 15.798 5.872 3.114 1.00 90.00 89 ALA A CA 1
ATOM 696 C C . ALA A 1 89 ? 16.156 4.549 2.411 1.00 90.00 89 ALA A C 1
ATOM 698 O O . ALA A 1 89 ? 16.794 3.694 3.026 1.00 90.00 89 ALA A O 1
ATOM 699 N N . GLU A 1 90 ? 15.761 4.373 1.145 1.00 90.25 90 GLU A N 1
ATOM 700 C CA . GLU A 1 90 ? 16.060 3.192 0.334 1.00 90.25 90 GLU A CA 1
ATOM 701 C C . GLU A 1 90 ? 17.190 3.468 -0.667 1.00 90.25 90 GLU A C 1
ATOM 703 O O . GLU A 1 90 ? 16.974 3.853 -1.813 1.00 90.25 90 GLU A O 1
ATOM 708 N N . GLN A 1 91 ? 18.430 3.237 -0.242 1.00 92.75 91 GLN A N 1
ATOM 709 C CA . GLN A 1 91 ? 19.614 3.532 -1.056 1.00 92.75 91 GLN A CA 1
ATOM 710 C C . GLN A 1 91 ? 20.048 2.359 -1.953 1.00 92.75 91 GLN A C 1
ATOM 712 O O . GLN A 1 91 ? 20.843 2.532 -2.876 1.00 92.75 91 GLN A O 1
ATOM 717 N N . THR A 1 92 ? 19.530 1.145 -1.741 1.00 93.44 92 THR A N 1
ATOM 718 C CA . THR A 1 92 ? 20.052 -0.059 -2.420 1.00 93.44 92 THR A CA 1
ATOM 719 C C . THR A 1 92 ? 19.646 -0.165 -3.893 1.00 93.44 92 THR A C 1
ATOM 721 O O . THR A 1 92 ? 20.221 -0.965 -4.641 1.00 93.44 92 THR A O 1
ATOM 724 N N . LEU A 1 93 ? 18.678 0.648 -4.325 1.00 92.06 93 LEU A N 1
ATOM 725 C CA . LEU A 1 93 ? 18.163 0.674 -5.694 1.00 92.06 93 LEU A CA 1
ATOM 726 C C . LEU A 1 93 ? 18.950 1.609 -6.621 1.00 92.06 93 LEU A C 1
ATOM 728 O O . LEU A 1 93 ? 18.961 1.379 -7.829 1.00 92.06 93 LEU A O 1
ATOM 732 N N . TYR A 1 94 ? 19.657 2.612 -6.091 1.00 93.38 94 TYR A N 1
ATOM 733 C CA . TYR A 1 94 ? 20.416 3.574 -6.903 1.00 93.38 94 TYR A CA 1
ATOM 734 C C . TYR A 1 94 ? 21.500 2.920 -7.777 1.00 93.38 94 TYR A C 1
ATOM 736 O O . TYR A 1 94 ? 21.570 3.244 -8.965 1.00 93.38 94 TYR A O 1
ATOM 744 N N . PRO A 1 95 ? 22.279 1.929 -7.290 1.00 94.69 95 PRO A N 1
ATOM 745 C CA . PRO A 1 95 ? 23.231 1.198 -8.132 1.00 94.69 95 PRO A CA 1
ATOM 746 C C . PRO A 1 95 ? 22.583 0.352 -9.240 1.00 94.69 95 PRO A C 1
ATOM 748 O O . PRO A 1 95 ? 23.297 -0.208 -10.068 1.00 94.69 95 PRO A O 1
ATOM 751 N N . ARG A 1 96 ? 21.251 0.207 -9.231 1.00 92.94 96 ARG A N 1
ATOM 752 C CA . ARG A 1 96 ? 20.470 -0.587 -10.188 1.00 92.94 96 ARG A CA 1
ATOM 753 C C . ARG A 1 96 ? 19.675 0.276 -11.172 1.00 92.94 96 ARG A C 1
ATOM 755 O O . ARG A 1 96 ? 18.870 -0.275 -11.912 1.00 92.94 96 ARG A O 1
ATOM 762 N N . ILE A 1 97 ? 19.864 1.599 -11.163 1.00 94.38 97 ILE A N 1
ATOM 763 C CA . ILE A 1 97 ? 19.237 2.495 -12.142 1.00 94.38 97 ILE A CA 1
ATOM 764 C C . ILE A 1 97 ? 19.716 2.124 -13.552 1.00 94.38 97 ILE A C 1
ATOM 766 O O . ILE A 1 97 ? 20.924 2.037 -13.787 1.00 94.38 97 ILE A O 1
ATOM 770 N N . GLY A 1 98 ? 18.769 1.978 -14.484 1.00 88.75 98 GLY A N 1
ATOM 771 C CA . GLY A 1 98 ? 19.019 1.544 -15.865 1.00 88.75 98 GLY A CA 1
ATOM 772 C C . GLY A 1 98 ? 18.188 0.335 -16.251 1.00 88.75 98 GLY A C 1
ATOM 773 O O . GLY A 1 98 ? 18.552 -0.780 -15.827 1.00 88.75 98 GLY A O 1
#

pLDDT: mean 94.12, std 4.15, range [63.19, 98.56]

Foldseek 3Di:
DDPVVVVVVVPPPDDDWDWDADPVPRDIDTDCPVDDDDCPVVCVVVVVVVVVVCCVVVVDPPPDDDADDQWDQDPVPRDIGGDDLVRDPDNPCVVRHD

Radius of gyration: 20.56 Å; chains: 1; bounding box: 42×36×47 Å